Protein AF-A0A356AY10-F1 (afdb_monomer_lite)

Radius of gyration: 15.61 Å; chains: 1; bounding box: 33×22×45 Å

Structure (mmCIF, N/CA/C/O backbone):
data_AF-A0A356AY10-F1
#
_entry.id   AF-A0A356AY10-F1
#
loop_
_atom_site.group_PDB
_atom_site.id
_atom_site.type_symbol
_atom_site.label_atom_id
_atom_site.label_alt_id
_atom_site.label_comp_id
_atom_site.label_asym_id
_atom_site.label_entity_id
_atom_site.label_seq_id
_atom_site.pdbx_PDB_ins_code
_atom_site.Cartn_x
_atom_site.Cartn_y
_atom_site.Cartn_z
_atom_site.occupancy
_atom_site.B_iso_or_equiv
_atom_site.auth_seq_id
_atom_site.auth_comp_id
_atom_site.auth_asym_id
_atom_site.auth_atom_id
_atom_site.pdbx_PDB_model_num
ATOM 1 N N . MET A 1 1 ? 20.126 -14.698 19.575 1.00 60.28 1 MET A N 1
ATOM 2 C CA . MET A 1 1 ? 19.891 -13.466 18.781 1.00 60.28 1 MET A CA 1
ATOM 3 C C . MET A 1 1 ? 18.557 -13.590 18.054 1.00 60.28 1 MET A C 1
ATOM 5 O O . MET A 1 1 ? 18.352 -14.592 17.385 1.00 60.28 1 MET A O 1
ATOM 9 N N . LYS A 1 2 ? 17.626 -12.635 18.202 1.00 61.59 2 LYS A N 1
ATOM 10 C CA . LYS A 1 2 ? 16.383 -12.636 17.404 1.00 61.59 2 LYS A CA 1
ATOM 11 C C . LYS A 1 2 ? 16.741 -12.312 15.944 1.00 61.59 2 LYS A C 1
ATOM 13 O O . LYS A 1 2 ? 17.519 -11.378 15.740 1.00 61.59 2 LYS A O 1
ATOM 18 N N . PRO A 1 3 ? 16.218 -13.036 14.940 1.00 67.56 3 PRO A N 1
ATOM 19 C CA . PRO A 1 3 ? 16.509 -12.716 13.550 1.00 67.56 3 PRO A CA 1
ATOM 20 C C . PRO A 1 3 ? 16.005 -11.304 13.230 1.00 67.56 3 PRO A C 1
ATOM 22 O O . PRO A 1 3 ? 14.878 -10.936 13.567 1.00 67.56 3 PRO A O 1
ATOM 25 N N . SER A 1 4 ? 16.862 -10.497 12.600 1.00 77.81 4 SER A N 1
ATOM 26 C CA . SER A 1 4 ? 16.489 -9.166 12.119 1.00 77.81 4 SER A CA 1
ATOM 27 C C . SER A 1 4 ? 15.337 -9.287 11.118 1.00 77.81 4 SER A C 1
ATOM 29 O O . SER A 1 4 ? 15.315 -10.212 10.304 1.00 77.81 4 SER A O 1
ATOM 31 N N . SER A 1 5 ? 14.385 -8.348 11.154 1.00 80.62 5 SER A N 1
ATOM 32 C CA . SER A 1 5 ? 13.313 -8.271 10.156 1.00 80.62 5 SER A CA 1
ATOM 33 C C . SER A 1 5 ? 13.890 -8.368 8.734 1.00 80.62 5 SER A C 1
ATOM 35 O O . SER A 1 5 ? 14.893 -7.700 8.457 1.00 80.62 5 SER A O 1
ATOM 37 N N . PRO A 1 6 ? 13.265 -9.143 7.820 1.00 88.44 6 PRO A N 1
ATOM 38 C CA . PRO A 1 6 ? 13.765 -9.334 6.461 1.00 88.44 6 PRO A CA 1
ATOM 39 C C . PRO A 1 6 ? 14.156 -8.021 5.779 1.00 88.44 6 PRO A C 1
ATOM 41 O O . PRO A 1 6 ? 13.421 -7.035 5.869 1.00 88.44 6 PRO A O 1
ATOM 44 N N . LYS A 1 7 ? 15.290 -8.010 5.061 1.00 89.31 7 LYS A N 1
ATOM 45 C CA . LYS A 1 7 ? 15.877 -6.796 4.453 1.00 89.31 7 LYS A CA 1
ATOM 46 C C . LYS A 1 7 ? 14.859 -5.984 3.650 1.00 89.31 7 LYS A C 1
ATOM 48 O O . LYS A 1 7 ? 14.798 -4.768 3.795 1.00 89.31 7 LYS A O 1
ATOM 53 N N . HIS A 1 8 ? 14.020 -6.657 2.863 1.00 88.38 8 HIS A N 1
ATOM 54 C CA . HIS A 1 8 ? 13.006 -6.018 2.021 1.00 88.38 8 HIS A CA 1
ATOM 55 C C . HIS A 1 8 ? 11.963 -5.201 2.813 1.00 88.38 8 HIS A C 1
ATOM 57 O O . HIS A 1 8 ? 11.411 -4.248 2.275 1.00 88.38 8 HIS A O 1
ATOM 63 N N . LYS A 1 9 ? 11.732 -5.499 4.102 1.00 92.19 9 LYS A N 1
ATOM 64 C CA . LYS A 1 9 ? 10.825 -4.735 4.985 1.00 92.19 9 LYS A CA 1
ATOM 65 C C . LYS A 1 9 ? 11.445 -3.460 5.561 1.00 92.19 9 LYS A C 1
ATOM 67 O O . LYS A 1 9 ? 10.744 -2.668 6.175 1.00 92.19 9 LYS A O 1
ATOM 72 N N . ARG A 1 10 ? 12.759 -3.281 5.416 1.00 92.00 10 ARG A N 1
ATOM 73 C CA . ARG A 1 10 ? 13.523 -2.152 5.972 1.00 92.00 10 ARG A CA 1
ATOM 74 C C . ARG A 1 10 ? 13.988 -1.164 4.900 1.00 92.00 10 ARG A C 1
ATOM 76 O O . ARG A 1 10 ? 14.685 -0.206 5.214 1.00 92.00 10 ARG A O 1
ATOM 83 N N . LEU A 1 11 ? 13.642 -1.423 3.640 1.00 92.81 11 LEU A N 1
ATOM 84 C CA . LEU A 1 11 ? 14.067 -0.623 2.497 1.00 92.81 11 LEU A CA 1
ATOM 85 C C . LEU A 1 11 ? 13.400 0.752 2.494 1.00 92.81 11 LEU A C 1
ATOM 87 O O . LEU A 1 11 ? 12.195 0.871 2.749 1.00 92.81 11 LEU A O 1
ATOM 91 N N . LYS A 1 12 ? 14.163 1.778 2.107 1.00 94.56 12 LYS A N 1
ATOM 92 C CA . LYS A 1 12 ? 13.615 3.102 1.797 1.00 94.56 12 LYS A CA 1
ATOM 93 C C . LYS A 1 12 ? 12.861 3.057 0.464 1.00 94.56 12 LYS A C 1
ATOM 95 O O . LYS A 1 12 ? 13.066 2.168 -0.360 1.00 94.56 12 LYS A O 1
ATOM 100 N N . ARG A 1 13 ? 11.993 4.042 0.221 1.00 94.00 13 ARG A N 1
ATOM 101 C CA . ARG A 1 13 ? 11.167 4.142 -0.998 1.00 94.00 13 ARG A CA 1
ATOM 102 C C . ARG A 1 13 ? 11.918 3.892 -2.322 1.00 94.00 13 ARG A C 1
ATOM 104 O O . ARG A 1 13 ? 11.438 3.060 -3.087 1.00 94.00 13 ARG A O 1
ATOM 111 N N . PRO A 1 14 ? 13.072 4.527 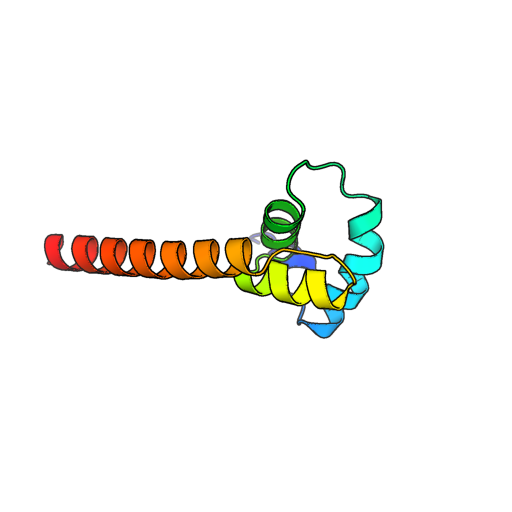-2.619 1.00 95.12 14 PRO A N 1
ATOM 112 C CA . PRO A 1 14 ? 13.768 4.282 -3.888 1.00 95.12 14 PRO A CA 1
ATOM 113 C C . PRO A 1 14 ? 14.247 2.829 -4.029 1.00 95.12 14 PRO A C 1
ATOM 115 O O . PRO A 1 14 ? 14.127 2.225 -5.095 1.00 95.12 14 PRO A O 1
ATOM 118 N N . GLU A 1 15 ? 14.726 2.230 -2.938 1.00 95.69 15 GLU A N 1
ATOM 119 C CA . GLU A 1 15 ? 15.158 0.832 -2.917 1.00 95.69 15 GLU A CA 1
ATOM 120 C C . GLU A 1 15 ? 13.972 -0.127 -3.076 1.00 95.69 15 GLU A C 1
ATOM 122 O O . GLU A 1 15 ? 14.086 -1.127 -3.790 1.00 95.69 15 GLU A O 1
ATOM 127 N N . ARG A 1 16 ? 12.820 0.197 -2.467 1.00 96.25 16 ARG A N 1
ATOM 128 C CA . ARG A 1 16 ? 11.567 -0.543 -2.669 1.00 96.25 16 ARG A CA 1
ATOM 129 C C . ARG A 1 16 ? 11.144 -0.523 -4.126 1.00 96.25 16 ARG A C 1
ATOM 131 O O . ARG A 1 16 ? 10.926 -1.592 -4.672 1.00 96.25 16 ARG A O 1
ATOM 138 N N . LEU A 1 17 ? 11.110 0.640 -4.779 1.00 95.94 17 LEU A N 1
ATOM 139 C CA . LEU A 1 17 ? 10.738 0.744 -6.196 1.00 95.94 17 LEU A CA 1
ATOM 140 C C . LEU A 1 17 ? 11.673 -0.081 -7.094 1.00 95.94 17 LEU A C 1
ATOM 142 O O . LEU A 1 17 ? 11.209 -0.792 -7.986 1.00 95.94 17 LEU A O 1
ATOM 146 N N . LYS A 1 18 ? 12.987 -0.057 -6.830 1.00 95.69 18 LYS A N 1
ATOM 147 C CA . LYS A 1 18 ? 13.965 -0.886 -7.556 1.00 95.69 18 LYS A CA 1
ATOM 148 C C . LYS A 1 18 ? 13.729 -2.382 -7.329 1.00 95.69 18 LYS A C 1
ATOM 150 O O . LYS A 1 18 ? 13.742 -3.160 -8.281 1.00 95.69 18 LYS A O 1
ATOM 155 N N . SER A 1 19 ? 13.513 -2.790 -6.079 1.00 95.25 19 SER A N 1
ATOM 156 C CA . SER A 1 19 ? 13.241 -4.185 -5.710 1.00 95.25 19 SER A CA 1
ATOM 157 C C . SER A 1 19 ? 11.903 -4.675 -6.272 1.00 95.25 19 SER A C 1
ATOM 159 O O . SER A 1 19 ? 11.824 -5.782 -6.806 1.00 95.25 19 SER A O 1
ATOM 161 N N . ALA A 1 20 ? 10.881 -3.822 -6.239 1.00 95.81 20 ALA A N 1
ATOM 162 C CA . ALA A 1 20 ? 9.540 -4.091 -6.726 1.00 95.81 20 ALA A CA 1
ATOM 163 C C . ALA A 1 20 ? 9.535 -4.474 -8.203 1.00 95.81 20 ALA A C 1
ATOM 165 O O . ALA A 1 20 ? 8.886 -5.450 -8.554 1.00 95.81 20 ALA A O 1
ATOM 166 N N . ARG A 1 21 ? 10.326 -3.810 -9.056 1.00 95.19 21 ARG A N 1
ATOM 167 C CA . ARG A 1 21 ? 10.442 -4.177 -10.482 1.00 95.19 21 ARG A CA 1
ATOM 168 C C . ARG A 1 21 ? 10.824 -5.646 -10.704 1.00 95.19 21 ARG A C 1
ATOM 170 O O . ARG A 1 21 ? 10.389 -6.241 -11.679 1.00 95.19 21 ARG A O 1
ATOM 177 N N . ARG A 1 22 ? 11.612 -6.245 -9.801 1.00 94.81 22 ARG A N 1
ATOM 178 C CA . ARG A 1 22 ? 12.001 -7.670 -9.861 1.00 94.81 22 ARG A CA 1
ATOM 179 C C . ARG A 1 22 ? 11.008 -8.594 -9.160 1.00 94.81 22 ARG A C 1
ATOM 181 O O . ARG A 1 22 ? 10.935 -9.776 -9.482 1.00 94.81 22 ARG A O 1
ATOM 188 N N . TRP A 1 23 ? 10.299 -8.073 -8.163 1.00 95.69 23 TRP A N 1
ATOM 189 C CA . TRP A 1 23 ? 9.338 -8.824 -7.361 1.00 95.69 23 TRP A CA 1
ATOM 190 C C . TRP A 1 23 ? 7.975 -8.950 -8.052 1.00 95.69 23 TRP A C 1
ATOM 192 O O . TRP A 1 23 ? 7.379 -10.021 -8.028 1.00 95.69 23 TRP A O 1
ATOM 202 N N . LEU A 1 24 ? 7.514 -7.884 -8.709 1.00 94.75 24 LEU A N 1
ATOM 203 C CA . LEU A 1 24 ? 6.208 -7.794 -9.361 1.00 94.75 24 LEU A CA 1
ATOM 204 C C . LEU A 1 24 ? 5.957 -8.902 -10.400 1.00 94.75 24 LEU A C 1
ATOM 206 O O . LEU A 1 24 ? 4.907 -9.531 -10.302 1.00 94.75 24 LEU A O 1
ATOM 210 N N . PRO A 1 25 ? 6.887 -9.230 -11.324 1.00 94.12 25 PRO A N 1
ATOM 211 C CA . PRO A 1 25 ? 6.666 -10.311 -12.292 1.00 94.12 25 PRO A CA 1
ATOM 212 C C . PRO A 1 25 ? 6.551 -11.696 -11.646 1.00 94.12 25 PRO A C 1
ATOM 214 O O . PRO A 1 25 ? 5.978 -12.608 -12.225 1.00 94.12 25 PRO A O 1
ATOM 217 N N . LYS A 1 26 ? 7.109 -11.865 -10.442 1.00 95.56 26 LYS A N 1
ATOM 218 C CA . LYS A 1 26 ? 7.084 -13.124 -9.684 1.00 95.56 26 LYS A CA 1
ATOM 219 C C . LYS A 1 26 ? 5.867 -13.228 -8.767 1.00 95.56 26 LYS A C 1
ATOM 221 O O . LYS A 1 26 ? 5.679 -14.247 -8.106 1.00 95.56 26 LYS A O 1
ATOM 226 N N . TYR A 1 27 ? 5.076 -12.164 -8.652 1.00 95.44 27 TYR A N 1
ATOM 227 C CA . TYR A 1 27 ? 3.943 -12.135 -7.748 1.00 95.44 27 TYR A CA 1
ATOM 228 C C . TYR A 1 27 ? 2.722 -12.808 -8.381 1.00 95.44 27 TYR A C 1
ATOM 230 O O . TYR A 1 27 ? 2.150 -12.305 -9.339 1.00 95.44 27 TYR A O 1
ATOM 238 N N . THR A 1 28 ? 2.283 -13.919 -7.790 1.00 93.00 28 THR A N 1
ATOM 239 C CA . THR A 1 28 ? 1.147 -14.732 -8.268 1.00 93.00 28 THR A CA 1
ATOM 240 C C . THR A 1 28 ? -0.149 -14.501 -7.483 1.00 93.00 28 THR A C 1
ATOM 242 O O . THR A 1 28 ? -1.147 -15.191 -7.679 1.00 93.00 28 THR A O 1
ATOM 245 N N . GLY A 1 29 ? -0.158 -13.553 -6.542 1.00 92.94 29 GLY A N 1
ATOM 246 C CA . GLY A 1 29 ? -1.325 -13.313 -5.698 1.00 92.94 29 GLY A CA 1
ATOM 247 C C . GLY A 1 29 ? -2.419 -12.492 -6.390 1.00 92.94 29 GLY A C 1
ATOM 248 O O . GLY A 1 29 ? -2.153 -11.644 -7.234 1.00 92.94 29 GLY A O 1
ATOM 249 N N . LYS A 1 30 ? -3.673 -12.678 -5.957 1.00 92.31 30 LYS A N 1
ATOM 250 C CA . LYS A 1 30 ? -4.841 -11.986 -6.538 1.00 92.31 30 LYS A CA 1
ATOM 251 C C . LYS A 1 30 ? -4.854 -10.468 -6.313 1.00 92.31 30 LYS A C 1
ATOM 253 O O . LYS A 1 30 ? -5.422 -9.733 -7.108 1.00 92.31 30 LYS A O 1
ATOM 258 N N . ASN A 1 31 ? -4.294 -9.9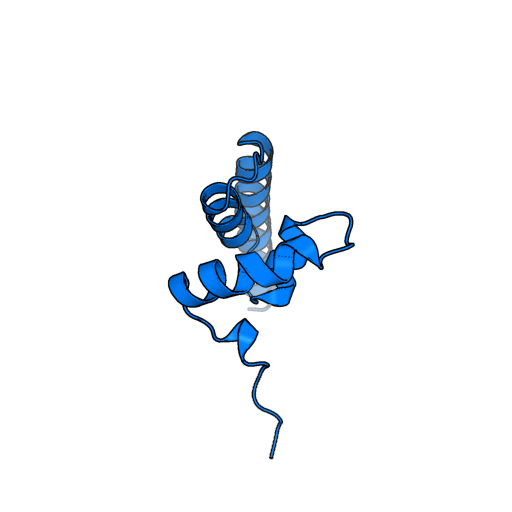84 -5.200 1.00 93.81 31 ASN A N 1
ATOM 259 C CA . ASN A 1 31 ? -4.359 -8.567 -4.827 1.00 93.81 31 ASN A CA 1
ATOM 260 C C . ASN A 1 31 ? -2.955 -7.985 -4.656 1.00 93.81 31 ASN A C 1
ATOM 262 O O . ASN A 1 31 ? -2.361 -8.076 -3.577 1.00 93.81 31 ASN A O 1
ATOM 266 N N . ILE A 1 32 ? -2.470 -7.342 -5.718 1.00 95.00 32 ILE A N 1
ATOM 267 C CA . ILE A 1 32 ? -1.127 -6.764 -5.789 1.00 95.00 32 ILE A CA 1
ATOM 268 C C . ILE A 1 32 ? -0.858 -5.741 -4.683 1.00 95.00 32 ILE A C 1
ATOM 270 O O . ILE A 1 32 ? 0.212 -5.762 -4.084 1.00 95.00 32 ILE A O 1
ATOM 274 N N . VAL A 1 33 ? -1.845 -4.918 -4.318 1.00 95.25 33 VAL A N 1
ATOM 275 C CA . VAL A 1 33 ? -1.711 -3.907 -3.257 1.00 95.25 33 VAL A CA 1
ATOM 276 C C . VAL A 1 33 ? -1.483 -4.576 -1.902 1.00 95.25 33 VAL A C 1
ATOM 278 O O . VAL A 1 33 ? -0.575 -4.200 -1.163 1.00 95.25 33 VAL A O 1
ATOM 281 N N . LYS A 1 34 ? -2.271 -5.609 -1.582 1.00 95.31 34 LYS A N 1
ATOM 282 C CA . LYS A 1 34 ? -2.129 -6.396 -0.345 1.00 95.31 34 LYS A CA 1
ATOM 283 C C . LYS A 1 34 ? -0.816 -7.180 -0.328 1.00 95.31 34 LYS A C 1
ATOM 285 O O . LYS A 1 34 ? -0.209 -7.320 0.732 1.00 95.31 34 LYS A O 1
ATOM 290 N N . GLY A 1 35 ? -0.400 -7.721 -1.472 1.00 96.31 35 GLY A N 1
ATOM 291 C CA . GLY A 1 35 ? 0.881 -8.407 -1.619 1.00 96.31 35 GLY A CA 1
ATOM 292 C C . GLY A 1 35 ? 2.052 -7.469 -1.362 1.00 96.31 35 GLY A C 1
ATOM 293 O O . GLY A 1 35 ? 2.883 -7.744 -0.499 1.00 96.31 35 GLY A O 1
ATOM 294 N N . TYR A 1 36 ? 2.056 -6.331 -2.051 1.00 96.88 36 TYR A N 1
ATOM 295 C CA . TYR A 1 36 ? 3.090 -5.309 -1.961 1.00 96.88 36 TYR A CA 1
ATOM 296 C C . TYR A 1 36 ? 3.213 -4.762 -0.538 1.00 96.88 36 TYR A C 1
ATOM 298 O O . TYR A 1 36 ? 4.307 -4.738 0.027 1.00 96.88 36 TYR A O 1
ATOM 306 N N . SER A 1 37 ? 2.082 -4.405 0.083 1.00 96.25 37 SER A N 1
ATOM 307 C CA . SER A 1 37 ? 2.052 -3.869 1.447 1.00 96.25 37 SER A CA 1
ATOM 308 C C . SER A 1 37 ? 2.658 -4.854 2.453 1.00 96.25 37 SER A C 1
ATOM 310 O O . SER A 1 37 ? 3.435 -4.471 3.323 1.00 96.25 37 SER A O 1
ATOM 312 N N . LYS A 1 38 ? 2.355 -6.152 2.313 1.00 95.19 38 LYS A N 1
ATOM 313 C CA . LYS A 1 38 ? 2.910 -7.208 3.174 1.00 95.19 38 LYS A CA 1
ATOM 314 C C . LYS A 1 38 ? 4.388 -7.473 2.908 1.00 95.19 38 LYS A C 1
ATOM 316 O O . LYS A 1 38 ? 5.138 -7.688 3.861 1.00 95.19 38 LYS A O 1
ATOM 321 N N . HIS A 1 39 ? 4.792 -7.490 1.640 1.00 95.31 39 HIS A N 1
ATOM 322 C CA . HIS A 1 39 ? 6.170 -7.765 1.262 1.00 95.31 39 HIS A CA 1
ATOM 323 C C . HIS A 1 39 ? 7.088 -6.650 1.767 1.00 95.31 39 HIS A C 1
ATOM 325 O O . HIS A 1 39 ? 8.034 -6.926 2.494 1.00 95.31 39 HIS A O 1
ATOM 331 N N . PHE A 1 40 ? 6.761 -5.386 1.506 1.00 95.75 40 PHE A N 1
ATOM 332 C CA . PHE A 1 40 ? 7.604 -4.252 1.893 1.00 95.75 40 PHE A CA 1
ATOM 333 C C . PHE A 1 40 ? 7.274 -3.639 3.262 1.00 95.75 40 PHE A C 1
ATOM 335 O O . PHE A 1 40 ? 7.895 -2.653 3.642 1.00 95.75 40 PHE A O 1
ATOM 342 N N . ALA A 1 41 ? 6.327 -4.221 4.006 1.00 95.44 41 ALA A N 1
ATOM 343 C CA . ALA A 1 41 ? 5.861 -3.723 5.305 1.00 95.44 41 ALA A CA 1
ATOM 344 C C . ALA A 1 41 ? 5.411 -2.247 5.283 1.00 95.44 41 ALA A C 1
ATOM 346 O O . ALA A 1 41 ? 5.624 -1.507 6.240 1.00 95.44 41 ALA A O 1
ATOM 347 N N . VAL A 1 42 ? 4.765 -1.834 4.191 1.00 95.56 42 VAL A N 1
ATOM 348 C CA . VAL A 1 42 ? 4.164 -0.502 4.037 1.00 95.56 42 VAL A CA 1
ATOM 349 C C . VAL A 1 42 ? 2.652 -0.572 4.231 1.00 95.56 42 VAL A C 1
ATOM 351 O O . VAL A 1 42 ? 2.048 -1.646 4.150 1.00 95.56 42 VAL A O 1
ATOM 354 N N . ASP A 1 43 ? 2.011 0.568 4.468 1.00 94.50 43 ASP A N 1
ATOM 355 C CA . ASP A 1 43 ? 0.555 0.637 4.439 1.00 94.50 43 ASP A CA 1
ATOM 356 C C . ASP A 1 43 ? 0.013 0.503 3.000 1.00 94.50 43 ASP A C 1
ATOM 358 O O . ASP A 1 43 ? 0.733 0.596 2.001 1.00 94.50 43 ASP A O 1
ATOM 362 N N . LYS A 1 44 ? -1.292 0.242 2.887 1.00 94.94 44 LYS A N 1
ATOM 363 C CA . LYS A 1 44 ? -1.935 0.018 1.587 1.00 94.94 44 LYS A CA 1
ATOM 364 C C . LYS A 1 44 ? -1.977 1.280 0.723 1.00 94.94 44 LYS A C 1
ATOM 366 O O . LYS A 1 44 ? -1.969 1.148 -0.493 1.00 94.94 44 LYS A O 1
ATOM 371 N N . ILE A 1 45 ? -2.018 2.472 1.318 1.00 95.75 45 ILE A N 1
ATOM 372 C CA . ILE A 1 45 ? -2.028 3.740 0.578 1.00 95.75 45 ILE A CA 1
ATOM 373 C C . ILE A 1 45 ? -0.650 3.953 -0.058 1.00 95.75 45 ILE A C 1
ATOM 375 O O . ILE A 1 45 ? -0.566 4.169 -1.265 1.00 95.75 45 ILE A O 1
ATOM 379 N N . CYS A 1 46 ? 0.428 3.773 0.708 1.00 95.69 46 CYS A N 1
ATOM 380 C CA . CYS A 1 46 ? 1.797 3.776 0.197 1.00 95.69 46 CYS A CA 1
ATOM 381 C C . CYS A 1 46 ? 1.989 2.745 -0.916 1.00 95.69 46 CYS A C 1
ATOM 383 O O . CYS A 1 46 ? 2.547 3.077 -1.960 1.00 95.69 46 CYS A O 1
ATOM 385 N N . ALA A 1 47 ? 1.480 1.522 -0.734 1.00 96.75 47 ALA A N 1
ATOM 386 C CA . ALA A 1 47 ? 1.530 0.497 -1.771 1.00 96.75 47 ALA A CA 1
ATOM 387 C C . ALA A 1 47 ? 0.836 0.952 -3.066 1.00 96.75 47 ALA A C 1
ATOM 389 O O . ALA A 1 47 ? 1.413 0.796 -4.135 1.00 96.75 47 ALA A O 1
ATOM 390 N N . VAL A 1 48 ? -0.358 1.554 -2.991 1.00 96.50 48 VAL A N 1
ATOM 391 C CA . VAL A 1 48 ? -1.060 2.081 -4.178 1.00 96.50 48 VAL A CA 1
ATOM 392 C C . VAL A 1 48 ? -0.236 3.156 -4.884 1.00 96.50 48 VAL A C 1
ATOM 394 O O . VAL A 1 48 ? -0.068 3.087 -6.099 1.00 96.50 48 VAL A O 1
ATOM 397 N N . ILE A 1 49 ? 0.305 4.126 -4.143 1.00 95.88 49 ILE A N 1
ATOM 398 C CA . ILE A 1 49 ? 1.083 5.227 -4.729 1.00 95.88 49 ILE A CA 1
ATOM 399 C C . ILE A 1 49 ? 2.345 4.686 -5.417 1.00 95.88 49 ILE A C 1
ATOM 401 O O . ILE A 1 49 ? 2.650 5.073 -6.542 1.00 95.88 49 ILE A O 1
ATOM 405 N N . GLU A 1 50 ? 3.078 3.781 -4.766 1.00 96.38 50 GLU A N 1
ATOM 406 C CA . GLU A 1 50 ? 4.291 3.182 -5.335 1.00 96.38 50 GLU A CA 1
ATOM 407 C C . GLU A 1 50 ? 3.983 2.287 -6.543 1.00 96.38 50 GLU A C 1
ATOM 409 O O . GLU A 1 50 ? 4.697 2.345 -7.539 1.00 96.38 50 GLU A O 1
ATOM 414 N N . LEU A 1 51 ? 2.888 1.524 -6.514 1.00 96.00 51 LEU A N 1
ATOM 415 C CA . LEU A 1 51 ? 2.443 0.726 -7.660 1.00 96.00 51 LEU A CA 1
ATOM 416 C C . LEU A 1 51 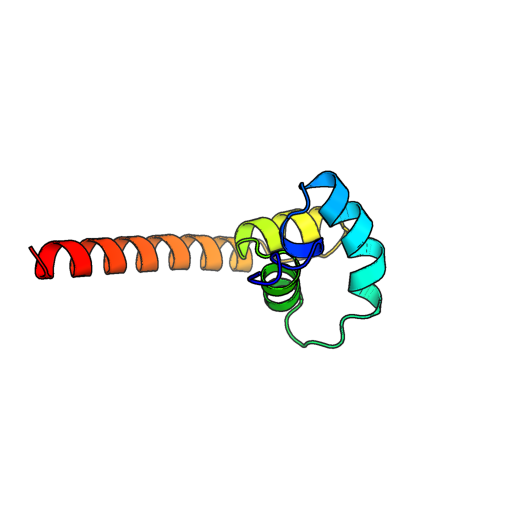? 2.037 1.604 -8.853 1.00 96.00 51 LEU A C 1
ATOM 418 O O . LEU A 1 51 ? 2.395 1.278 -9.984 1.00 96.00 51 LEU A O 1
ATOM 422 N N . ARG A 1 52 ? 1.372 2.744 -8.622 1.00 96.00 52 ARG A N 1
ATOM 423 C CA . ARG A 1 52 ? 1.085 3.731 -9.680 1.00 96.00 52 ARG A CA 1
ATOM 424 C C . ARG A 1 52 ? 2.362 4.296 -10.299 1.00 96.00 52 ARG A C 1
ATOM 426 O O . ARG A 1 52 ? 2.453 4.376 -11.518 1.00 96.00 52 ARG A O 1
ATOM 433 N N . MET A 1 53 ? 3.374 4.604 -9.484 1.00 95.62 53 MET A N 1
ATOM 434 C CA . MET A 1 53 ? 4.697 5.026 -9.976 1.00 95.62 53 MET A CA 1
ATOM 435 C C . MET A 1 53 ? 5.405 3.945 -10.804 1.00 95.62 53 MET A C 1
ATOM 437 O O . MET A 1 53 ? 6.249 4.263 -11.636 1.00 95.62 53 MET A O 1
ATOM 441 N N . LEU A 1 54 ? 5.078 2.672 -10.577 1.00 94.75 54 LEU A N 1
ATOM 442 C CA . LEU A 1 54 ? 5.577 1.534 -11.353 1.00 94.75 54 LEU A CA 1
ATOM 443 C C . LEU A 1 54 ? 4.723 1.235 -12.600 1.00 94.75 54 LEU A C 1
ATOM 445 O O . LEU A 1 54 ? 5.006 0.263 -13.292 1.00 94.75 54 LEU A O 1
ATOM 449 N N . GLY A 1 55 ? 3.702 2.052 -12.891 1.00 94.50 55 GLY A N 1
ATOM 450 C CA . GLY A 1 55 ? 2.857 1.946 -14.086 1.00 94.50 55 GLY A CA 1
ATOM 451 C C . GLY A 1 55 ? 1.533 1.202 -13.891 1.00 94.50 55 GLY A C 1
ATOM 452 O O . GLY A 1 55 ? 0.788 1.027 -14.853 1.00 94.50 55 GLY A O 1
ATOM 453 N N . TYR A 1 56 ? 1.192 0.771 -12.671 1.00 93.56 56 TYR A N 1
ATOM 454 C CA . TYR A 1 56 ? -0.072 0.072 -12.425 1.00 93.56 56 TYR A CA 1
ATOM 455 C C . TYR A 1 56 ? -1.239 1.053 -12.328 1.00 93.56 56 TYR A C 1
ATOM 457 O O . TYR A 1 56 ? -1.261 1.949 -11.481 1.00 93.56 56 TYR A O 1
ATOM 465 N N . LYS A 1 57 ? -2.265 0.824 -13.148 1.00 92.88 57 LYS A N 1
ATOM 466 C CA . LYS A 1 57 ? -3.521 1.576 -13.097 1.00 92.88 57 LYS A CA 1
ATOM 467 C C . LYS A 1 57 ? -4.379 1.062 -11.940 1.00 92.88 57 LYS A C 1
ATOM 469 O O . LYS A 1 57 ? -5.066 0.054 -12.056 1.00 92.88 57 LYS A O 1
ATOM 474 N N . ILE A 1 58 ? -4.308 1.746 -10.804 1.00 93.31 58 ILE A N 1
ATOM 475 C CA . ILE A 1 58 ? -5.168 1.501 -9.638 1.00 93.31 58 ILE A CA 1
ATOM 476 C C . ILE A 1 58 ? -6.172 2.647 -9.557 1.00 93.31 58 ILE A C 1
ATOM 478 O O . ILE A 1 58 ? -5.742 3.797 -9.597 1.00 93.31 58 ILE A O 1
ATOM 482 N N . SER A 1 59 ? -7.468 2.360 -9.417 1.00 92.75 59 SER A N 1
ATOM 483 C CA . SER A 1 59 ? -8.521 3.386 -9.404 1.00 92.75 59 SER A CA 1
ATOM 484 C C . SER A 1 59 ? -8.422 4.333 -8.205 1.00 92.75 59 SER A C 1
ATOM 486 O O . SER A 1 59 ? -7.993 3.943 -7.115 1.00 92.75 59 SER A O 1
ATOM 488 N N . ASP A 1 60 ? -8.815 5.592 -8.403 1.00 91.56 60 ASP A N 1
ATOM 489 C CA . ASP A 1 60 ? -8.876 6.584 -7.322 1.00 91.56 60 ASP A CA 1
ATOM 490 C C . ASP A 1 60 ? -9.928 6.224 -6.277 1.00 91.56 60 ASP A C 1
ATOM 492 O O . ASP A 1 60 ? -9.638 6.291 -5.086 1.00 91.56 60 ASP A O 1
ATOM 496 N N . GLN A 1 61 ? -11.064 5.673 -6.707 1.00 93.69 61 GLN A N 1
ATOM 497 C CA . GLN A 1 61 ? -12.094 5.146 -5.811 1.00 93.69 61 GLN A CA 1
ATOM 498 C C . GLN A 1 61 ? -11.526 4.119 -4.814 1.00 93.69 61 GLN A C 1
ATOM 500 O O . GLN A 1 61 ? -11.862 4.121 -3.629 1.00 93.69 61 GLN A O 1
ATOM 505 N N . TYR A 1 62 ? -10.613 3.248 -5.262 1.00 92.31 62 TYR A N 1
ATOM 506 C CA . TYR A 1 62 ? -9.967 2.289 -4.366 1.00 92.31 62 TYR A CA 1
ATOM 507 C C . TYR A 1 62 ? -9.063 2.981 -3.337 1.00 92.31 62 TYR A C 1
ATOM 509 O O . TYR A 1 62 ? -9.041 2.598 -2.164 1.00 92.31 62 TYR A O 1
ATOM 517 N N . LEU A 1 63 ? -8.333 4.019 -3.751 1.00 92.50 63 LEU A N 1
ATOM 518 C CA . LEU A 1 63 ? -7.502 4.822 -2.858 1.00 92.50 63 LEU A CA 1
ATOM 519 C C . LEU A 1 63 ? -8.350 5.572 -1.816 1.00 92.50 63 LEU A C 1
ATOM 521 O O . LEU A 1 63 ? -7.988 5.594 -0.637 1.00 92.50 63 LEU A O 1
ATOM 525 N N . GLU A 1 64 ? -9.481 6.141 -2.221 1.00 94.31 64 GLU A N 1
ATOM 526 C CA . GLU A 1 64 ? -10.429 6.812 -1.326 1.00 94.31 64 GLU A CA 1
ATOM 527 C C . GLU A 1 64 ? -11.020 5.845 -0.302 1.00 94.31 64 GLU A C 1
ATOM 529 O O . GLU A 1 64 ? -10.987 6.121 0.900 1.00 94.31 64 GLU A O 1
ATOM 534 N N . GLN A 1 65 ? -11.437 4.654 -0.740 1.00 94.56 65 GLN A N 1
ATOM 535 C CA . GLN A 1 65 ? -11.922 3.612 0.163 1.00 94.56 65 GLN A CA 1
ATOM 536 C C . GLN A 1 65 ? -10.860 3.218 1.203 1.00 94.56 65 GLN A C 1
ATOM 538 O O . GLN A 1 65 ? -11.175 2.974 2.372 1.00 94.56 65 GLN A O 1
ATOM 543 N N . LEU A 1 66 ? -9.582 3.150 0.811 1.00 93.56 66 LEU A N 1
ATOM 544 C CA . LEU A 1 66 ? -8.486 2.877 1.745 1.00 93.56 66 LEU A CA 1
ATOM 545 C C . LEU A 1 66 ? -8.311 3.997 2.778 1.00 93.56 66 LEU A C 1
ATOM 547 O O . LEU A 1 66 ? -8.106 3.688 3.955 1.00 93.56 66 LEU A O 1
ATOM 551 N N . LYS A 1 67 ? -8.421 5.265 2.366 1.00 93.56 67 LYS A N 1
ATOM 552 C CA . LYS A 1 67 ? -8.357 6.424 3.272 1.00 93.56 67 LYS A CA 1
ATOM 553 C C . LYS A 1 67 ? -9.525 6.425 4.258 1.00 93.56 67 LYS A C 1
ATOM 555 O O . LYS A 1 67 ? -9.295 6.526 5.462 1.00 93.56 67 LYS A O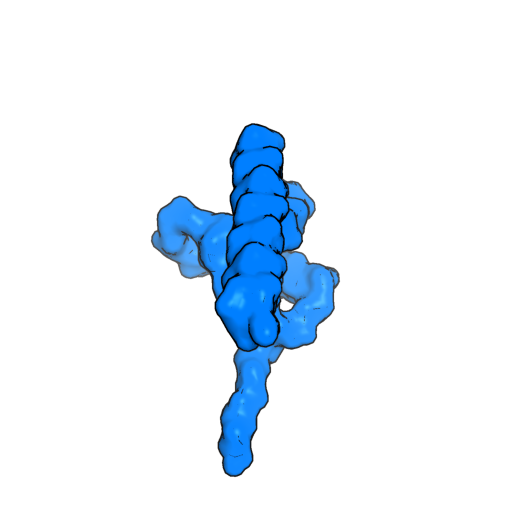 1
ATOM 560 N N . ALA A 1 68 ? -10.753 6.221 3.781 1.00 93.50 68 ALA A N 1
ATOM 561 C CA . ALA A 1 68 ? -11.939 6.142 4.634 1.00 93.50 68 ALA A CA 1
ATOM 562 C C . ALA A 1 68 ? -11.802 5.026 5.684 1.00 93.50 68 ALA A C 1
ATOM 564 O O . ALA A 1 68 ? -11.987 5.248 6.883 1.00 93.50 68 ALA A O 1
ATOM 565 N N . ASN A 1 69 ? -11.357 3.840 5.258 1.00 93.00 69 ASN A N 1
ATOM 566 C CA . ASN A 1 69 ? -11.111 2.712 6.154 1.00 93.00 69 ASN A CA 1
ATOM 567 C C . ASN A 1 69 ? -10.029 3.005 7.208 1.00 93.00 69 ASN A C 1
ATOM 569 O O . ASN A 1 69 ? -10.127 2.518 8.337 1.00 93.00 69 ASN A O 1
ATOM 573 N N . LEU A 1 70 ? -8.988 3.772 6.860 1.00 92.25 70 LEU A N 1
ATOM 574 C CA . LEU A 1 70 ? -7.949 4.189 7.805 1.00 92.25 70 LEU A CA 1
ATOM 575 C C . LEU A 1 70 ? -8.544 5.067 8.915 1.00 92.25 70 LEU A C 1
ATOM 577 O O . LEU A 1 70 ? -8.303 4.806 10.093 1.00 92.25 70 LEU A O 1
ATOM 581 N N . VAL A 1 71 ? -9.370 6.051 8.544 1.00 93.56 71 VAL A N 1
ATOM 582 C CA . VAL A 1 71 ? -10.038 6.961 9.488 1.00 93.56 71 VAL A CA 1
ATOM 583 C C . VAL A 1 71 ? -10.961 6.193 10.431 1.00 93.56 71 VAL A C 1
ATOM 585 O O . VAL A 1 71 ? -10.887 6.377 11.646 1.00 93.56 71 VAL A O 1
ATOM 588 N N . VAL A 1 72 ? -11.789 5.289 9.899 1.00 94.19 72 VAL A N 1
ATOM 589 C CA . VAL A 1 72 ? -12.693 4.452 10.709 1.00 94.19 72 VAL A CA 1
ATOM 590 C C . VAL A 1 72 ? -11.906 3.615 11.719 1.00 94.19 72 VAL A C 1
ATOM 592 O O . VAL A 1 72 ? -12.250 3.577 12.901 1.00 94.19 72 VAL A O 1
ATOM 595 N N . ARG A 1 73 ? -10.805 2.985 11.288 1.00 91.62 73 ARG A N 1
ATOM 596 C CA . ARG A 1 73 ? -9.938 2.191 12.174 1.00 91.62 73 ARG A CA 1
ATOM 597 C C . ARG A 1 73 ? -9.289 3.034 13.262 1.00 91.62 73 ARG A C 1
ATOM 599 O O . ARG A 1 73 ? -9.222 2.579 14.401 1.00 91.62 73 ARG A O 1
ATOM 606 N N . GLN A 1 74 ? -8.824 4.235 12.924 1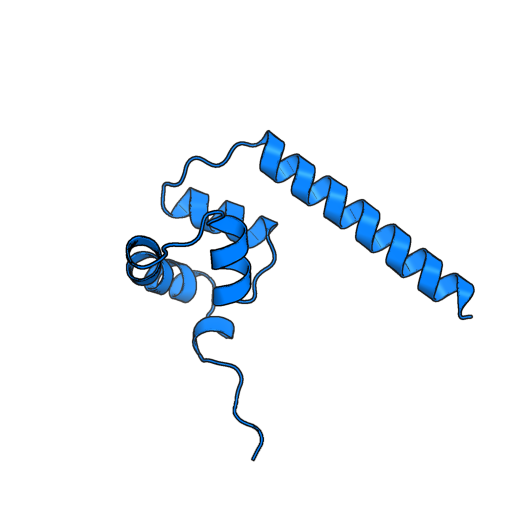.00 92.12 74 GLN A N 1
ATOM 607 C CA . GLN A 1 74 ? -8.221 5.140 13.897 1.00 92.12 74 GLN A CA 1
ATOM 608 C C . GLN A 1 74 ? -9.250 5.559 14.952 1.00 92.12 74 GLN A C 1
ATOM 610 O O . GLN A 1 74 ? -8.990 5.404 16.141 1.00 92.12 74 GLN A O 1
ATOM 615 N N . LYS A 1 75 ? -10.453 5.977 14.534 1.00 93.75 75 LYS A N 1
ATOM 616 C CA . LYS A 1 75 ? -11.552 6.320 15.453 1.00 93.75 75 LYS A CA 1
ATOM 617 C C . LYS A 1 75 ? -11.923 5.151 16.371 1.00 93.75 75 LYS A C 1
ATOM 619 O O . LYS A 1 75 ? -12.048 5.335 17.579 1.00 93.75 75 LYS A O 1
ATOM 624 N N . ALA A 1 76 ? -12.038 3.940 15.824 1.00 92.81 76 ALA A N 1
ATOM 625 C CA . ALA A 1 76 ? -12.333 2.743 16.612 1.00 92.81 76 ALA A CA 1
ATOM 626 C C . ALA A 1 76 ? -11.223 2.419 17.629 1.00 92.81 76 ALA A C 1
ATOM 628 O O . ALA A 1 76 ? -11.515 2.004 18.750 1.00 92.81 76 ALA A O 1
ATOM 629 N N . LYS A 1 77 ? -9.951 2.618 17.259 1.00 92.62 77 LYS A N 1
ATOM 630 C CA . LYS A 1 77 ? -8.808 2.436 18.162 1.00 92.62 77 LYS A CA 1
ATOM 631 C C . LYS A 1 77 ? -8.830 3.452 19.306 1.00 92.62 77 LYS A C 1
ATOM 633 O O . LYS A 1 77 ? -8.657 3.049 20.452 1.00 92.62 77 LYS A O 1
ATOM 638 N N . GLU A 1 78 ? -9.077 4.726 19.007 1.00 93.31 78 GLU A N 1
ATOM 639 C CA . GLU A 1 78 ? -9.183 5.777 20.026 1.00 93.31 78 GLU A CA 1
ATOM 640 C C . GLU A 1 78 ? -10.348 5.520 20.985 1.00 93.31 78 GLU A C 1
ATOM 642 O O . GLU A 1 78 ? -10.172 5.619 22.196 1.00 93.31 78 GLU A O 1
ATOM 647 N N . ARG A 1 79 ? -11.511 5.095 20.471 1.00 92.62 79 ARG A N 1
ATOM 648 C CA . ARG A 1 79 ? -12.661 4.716 21.304 1.00 92.62 79 ARG A CA 1
ATOM 649 C C . ARG A 1 79 ? -12.309 3.592 22.284 1.00 92.62 79 ARG A C 1
ATOM 651 O O . ARG A 1 79 ? -12.505 3.752 23.481 1.00 92.62 79 ARG A O 1
ATOM 658 N N . ARG A 1 80 ? -11.700 2.505 21.797 1.00 91.88 80 ARG A N 1
ATOM 659 C CA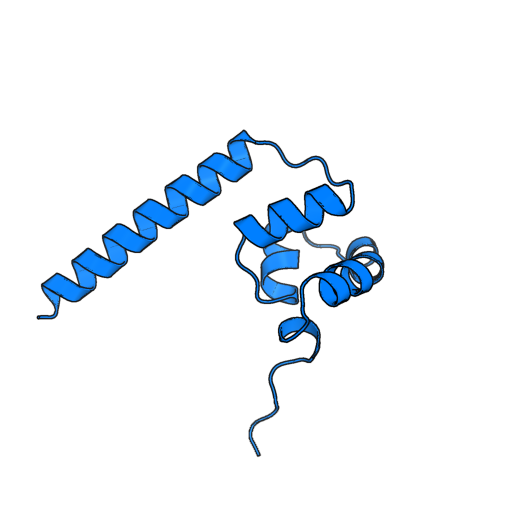 . ARG A 1 80 ? -11.256 1.381 22.646 1.00 91.88 80 ARG A CA 1
ATOM 660 C C . ARG A 1 80 ? -10.203 1.780 23.675 1.00 91.88 80 ARG A C 1
ATOM 662 O O . ARG A 1 80 ? -10.085 1.121 24.698 1.00 91.88 80 ARG A O 1
ATOM 669 N N . LYS A 1 81 ? -9.375 2.787 23.374 1.00 91.31 81 LYS A N 1
ATOM 670 C CA . LYS A 1 81 ? -8.394 3.313 24.328 1.00 91.31 81 LYS A CA 1
ATOM 671 C C . LYS A 1 81 ? -9.099 4.085 25.441 1.00 91.31 81 LYS A C 1
ATOM 673 O O . LYS A 1 81 ? -8.747 3.883 26.590 1.00 91.31 81 LYS A O 1
ATOM 678 N N . ARG A 1 82 ? -10.098 4.908 25.101 1.00 88.19 82 ARG A N 1
ATOM 679 C CA . ARG A 1 82 ? -10.914 5.662 26.067 1.00 88.19 82 ARG A CA 1
ATOM 680 C C . ARG A 1 82 ? -11.767 4.762 26.960 1.00 88.19 82 ARG A C 1
ATOM 682 O O . ARG A 1 82 ? -11.903 5.066 28.123 1.00 88.19 82 ARG A O 1
ATOM 689 N N . GLU A 1 83 ? -12.294 3.657 26.433 1.00 85.12 83 GLU A N 1
ATOM 690 C CA . GLU A 1 83 ? -13.087 2.677 27.204 1.00 85.12 83 GLU A CA 1
ATOM 691 C C . GLU A 1 83 ? -12.244 1.809 28.160 1.00 85.12 83 GLU A C 1
ATOM 693 O O . GLU A 1 83 ? -12.796 1.069 28.965 1.00 85.12 83 GLU A O 1
ATOM 698 N N . LYS A 1 84 ? -10.911 1.846 28.040 1.00 75.44 84 LYS A N 1
ATOM 699 C CA . LYS A 1 84 ? -9.971 1.125 28.916 1.00 75.44 84 LYS A CA 1
ATOM 700 C C . LYS A 1 84 ? -9.317 2.022 29.974 1.00 75.44 84 LYS A C 1
ATOM 702 O O . LYS A 1 84 ? -8.474 1.523 30.717 1.00 75.44 84 LYS A O 1
ATOM 707 N N . VAL A 1 85 ? -9.629 3.317 29.959 1.00 59.16 85 VAL A N 1
ATOM 708 C CA . VAL A 1 85 ? -9.216 4.318 30.955 1.00 59.16 85 VAL A CA 1
ATOM 709 C C . VAL A 1 85 ? -10.372 4.488 31.923 1.00 59.16 85 VAL A C 1
ATOM 711 O O . VAL A 1 85 ? -10.088 4.516 33.134 1.00 59.16 85 VAL A O 1
#

Secondary structure (DSSP, 8-state):
-PPPPPGGGG--HHHHHHHHHHHGGG---S-HHHHHHHHHT--HHHHHHHHHHTT----HHHHHHHHHHHHHHHHHHHHHHHTT-

pLDDT: mean 91.85, std 7.56, range [59.16, 96.88]

Foldseek 3Di:
DPDDDDPLQVDDLVVLLVVCVVVVVVDPDPDQLVVSCVRNVHQSLSSVVSVVVVVDDDDPVVSVVSVVVVVVVVVVVVVVVVVVD

Sequence (85 aa):
MKPSSPKHKRLKRPERLKSARRWLPKYTGKNIVKGYSKHFAVDKICAVIELRMLGYKISDQYLEQLKANLVVRQKAKERRKREKV